Protein AF-A0A349JYF0-F1 (afdb_monomer)

Solvent-accessible surface area (backbone atoms only — not comparable to full-atom values): 3814 Å² total; per-residue (Å²): 114,84,56,42,78,78,46,81,55,100,88,51,73,42,70,47,72,69,73,56,69,72,60,50,52,53,48,52,63,63,48,63,84,48,89,76,89,76,86,89,80,81,77,94,81,85,73,49,76,75,92,49,84,116

Secondary structure (DSSP, 8-state):
---EEEEE-SS-EEEE--S-HHHHHHHHHHHTTS--------------STT---

pLDDT: mean 88.97, std 7.0, range [57.78, 94.44]

Nearest PDB structures (foldseek):
  2nsb-assembly1_A  TM=3.912E-01  e=6.252E+00  Thermotoga maritima

Foldseek 3Di:
DPWDFPDDDPVDTDIHDDDDPVVVVVVVVVCVVDDDPDDDDDDDDDDDDPPDDD

Radius of gyration: 14.28 Å; Cα contacts (8 Å, |Δi|>4): 39; chains: 1; bounding box: 32×18×41 Å

Mean predicted aligned error: 5.36 Å

Structure (mmCIF, N/CA/C/O backbone):
data_AF-A0A349JYF0-F1
#
_entry.id   AF-A0A349JYF0-F1
#
loop_
_atom_site.group_PDB
_atom_site.id
_atom_site.type_symbol
_atom_site.label_atom_id
_atom_site.label_alt_id
_atom_site.label_comp_id
_atom_site.lab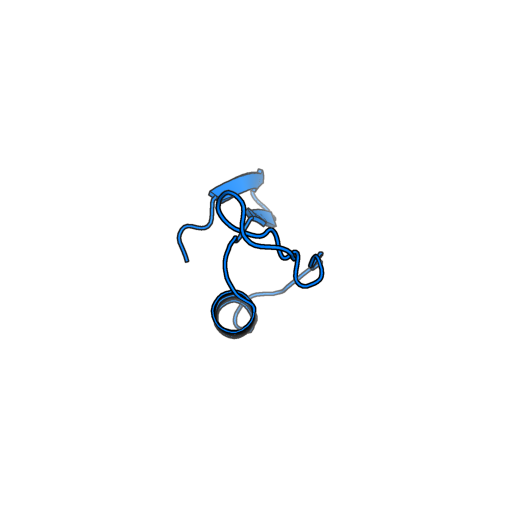el_asym_id
_atom_site.label_entity_id
_atom_site.label_seq_id
_atom_site.pdbx_PDB_ins_code
_atom_site.Cartn_x
_atom_site.Cartn_y
_atom_site.Cartn_z
_atom_site.occupancy
_atom_site.B_iso_or_equiv
_atom_site.auth_seq_id
_atom_site.auth_comp_id
_atom_site.auth_asym_id
_atom_site.auth_atom_id
_atom_site.pdbx_PDB_model_num
ATOM 1 N N . PHE A 1 1 ? -0.255 11.060 -0.397 1.00 81.31 1 PHE A N 1
ATOM 2 C CA . PHE A 1 1 ? -0.478 9.961 0.570 1.00 81.31 1 PHE A CA 1
ATOM 3 C C . PHE A 1 1 ? 0.377 10.023 1.849 1.00 81.31 1 PHE A C 1
ATOM 5 O O . PHE A 1 1 ? 0.081 9.247 2.751 1.00 81.31 1 PHE A O 1
ATOM 12 N N . ASN A 1 2 ? 1.363 10.932 1.994 1.00 80.62 2 ASN A N 1
ATOM 13 C CA . ASN A 1 2 ? 2.409 10.852 3.042 1.00 80.62 2 ASN A CA 1
ATOM 14 C C . ASN A 1 2 ? 3.054 9.458 3.106 1.00 80.62 2 ASN A C 1
ATOM 16 O O . ASN A 1 2 ? 3.306 8.924 4.182 1.00 80.62 2 ASN A O 1
ATOM 20 N N . GLY A 1 3 ? 3.253 8.853 1.933 1.00 84.50 3 GLY A N 1
ATOM 21 C CA . GLY A 1 3 ? 3.965 7.591 1.838 1.00 84.50 3 GLY A CA 1
ATOM 22 C C . GLY A 1 3 ? 5.443 7.810 2.134 1.00 84.50 3 GLY A C 1
ATOM 23 O O . GLY A 1 3 ? 5.992 8.862 1.806 1.00 84.50 3 GLY A O 1
ATOM 24 N N . LYS A 1 4 ? 6.071 6.825 2.763 1.00 91.75 4 LYS A N 1
ATOM 25 C CA . LYS A 1 4 ? 7.504 6.803 3.030 1.00 91.75 4 LYS A CA 1
ATOM 26 C C . LYS A 1 4 ? 8.148 5.754 2.138 1.00 91.75 4 LYS A C 1
ATOM 28 O O . LYS A 1 4 ? 7.724 4.602 2.154 1.00 91.75 4 LYS A O 1
ATOM 33 N N . THR A 1 5 ? 9.185 6.133 1.405 1.00 92.19 5 THR A N 1
ATOM 34 C CA . THR A 1 5 ? 10.054 5.156 0.746 1.00 92.19 5 THR A CA 1
ATOM 35 C C . THR A 1 5 ? 10.856 4.435 1.820 1.00 92.19 5 THR A C 1
ATOM 37 O O . THR A 1 5 ? 11.552 5.073 2.612 1.00 92.19 5 THR A O 1
ATOM 40 N N . VAL A 1 6 ? 10.681 3.120 1.903 1.00 93.25 6 VAL A N 1
ATOM 41 C CA . VAL A 1 6 ? 11.359 2.269 2.890 1.00 93.25 6 VAL A CA 1
ATOM 42 C C . VAL A 1 6 ? 12.596 1.636 2.273 1.00 93.25 6 VAL A C 1
ATOM 44 O O . VAL A 1 6 ? 13.604 1.508 2.958 1.00 93.25 6 VAL A O 1
ATOM 47 N N . ASP A 1 7 ? 12.520 1.299 0.986 1.00 93.88 7 ASP A N 1
ATOM 48 C CA . ASP A 1 7 ? 13.626 0.730 0.227 1.00 93.88 7 ASP A CA 1
ATOM 49 C C . ASP A 1 7 ? 13.606 1.220 -1.227 1.00 93.88 7 ASP A C 1
ATOM 51 O O . ASP A 1 7 ? 12.538 1.500 -1.787 1.00 93.88 7 ASP A O 1
ATOM 55 N N . LEU A 1 8 ? 14.790 1.351 -1.822 1.00 94.25 8 LEU A N 1
ATOM 56 C CA . LEU A 1 8 ? 14.978 1.829 -3.187 1.00 94.25 8 LEU A CA 1
ATOM 57 C C . LEU A 1 8 ? 16.178 1.135 -3.831 1.00 94.25 8 LEU A C 1
ATOM 59 O O . LEU A 1 8 ? 17.317 1.300 -3.399 1.00 94.25 8 LEU A O 1
ATOM 63 N N . THR A 1 9 ? 15.918 0.431 -4.925 1.00 93.31 9 THR A N 1
ATOM 64 C CA . THR A 1 9 ? 16.932 -0.186 -5.777 1.00 93.31 9 THR A CA 1
ATOM 65 C C . THR A 1 9 ? 16.775 0.319 -7.219 1.00 93.31 9 THR A C 1
ATOM 67 O O . THR A 1 9 ? 15.765 0.941 -7.551 1.00 93.31 9 THR A O 1
ATOM 70 N N . PRO A 1 10 ? 17.747 0.077 -8.116 1.00 93.31 10 PRO A N 1
ATOM 71 C CA . PRO A 1 10 ? 17.624 0.487 -9.517 1.00 93.31 10 PRO A CA 1
ATOM 72 C C . PRO A 1 10 ? 16.470 -0.183 -10.277 1.00 93.31 10 PRO A C 1
ATOM 74 O O . PRO A 1 10 ? 16.037 0.345 -11.297 1.00 93.31 10 PRO A O 1
ATOM 77 N N . SER A 1 11 ? 15.998 -1.347 -9.817 1.00 93.31 11 SER A N 1
ATOM 78 C CA . SER A 1 11 ? 14.951 -2.132 -10.482 1.00 93.31 11 SER A CA 1
ATOM 79 C C . SER A 1 11 ? 13.598 -2.094 -9.771 1.00 93.31 11 SER A C 1
ATOM 81 O O . SER A 1 11 ? 12.587 -2.402 -10.397 1.00 93.31 11 SER A O 1
ATOM 83 N N . SER A 1 12 ? 13.547 -1.732 -8.486 1.00 93.25 12 SER A N 1
ATOM 84 C CA . SER A 1 12 ? 12.310 -1.716 -7.701 1.00 93.25 12 SER A CA 1
ATOM 85 C C . SER A 1 12 ? 12.351 -0.705 -6.553 1.00 93.25 12 SER A C 1
ATOM 87 O O . SER A 1 12 ? 13.409 -0.274 -6.096 1.00 93.25 12 SER A O 1
ATOM 89 N N . MET A 1 13 ? 11.173 -0.336 -6.055 1.00 93.44 13 MET A N 1
ATOM 90 C CA . MET A 1 13 ? 11.017 0.548 -4.902 1.00 93.44 13 MET A CA 1
ATOM 91 C C . MET A 1 13 ? 9.933 0.001 -3.977 1.00 93.44 13 MET A C 1
ATOM 93 O O . MET A 1 13 ? 8.879 -0.429 -4.443 1.00 93.44 13 MET A O 1
ATOM 97 N N . VAL A 1 14 ? 10.160 0.094 -2.667 1.00 94.25 14 VAL A N 1
ATOM 98 C CA . VAL A 1 14 ? 9.165 -0.246 -1.646 1.00 94.25 14 VAL A CA 1
ATOM 99 C C . VAL A 1 14 ? 8.684 1.033 -0.969 1.00 94.25 14 VAL A C 1
ATOM 101 O O . VAL A 1 14 ? 9.447 1.737 -0.300 1.00 94.25 14 VAL A O 1
ATOM 104 N N . ALA A 1 15 ? 7.393 1.328 -1.122 1.00 92.50 15 ALA A N 1
ATOM 105 C CA . ALA A 1 15 ? 6.739 2.472 -0.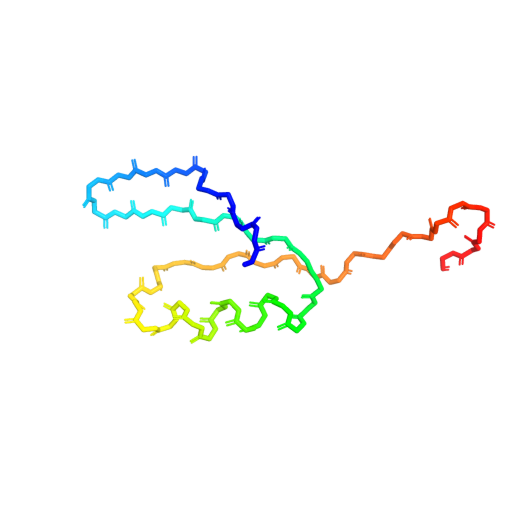500 1.00 92.50 15 ALA A CA 1
ATOM 106 C C . ALA A 1 15 ? 5.732 2.011 0.561 1.00 92.50 15 ALA A C 1
ATOM 108 O O . ALA A 1 15 ? 4.834 1.218 0.291 1.00 92.50 15 ALA A O 1
ATOM 109 N N . MET A 1 16 ? 5.851 2.552 1.770 1.00 94.00 16 MET A N 1
ATOM 110 C CA . MET A 1 16 ? 4.893 2.354 2.852 1.00 94.00 16 ME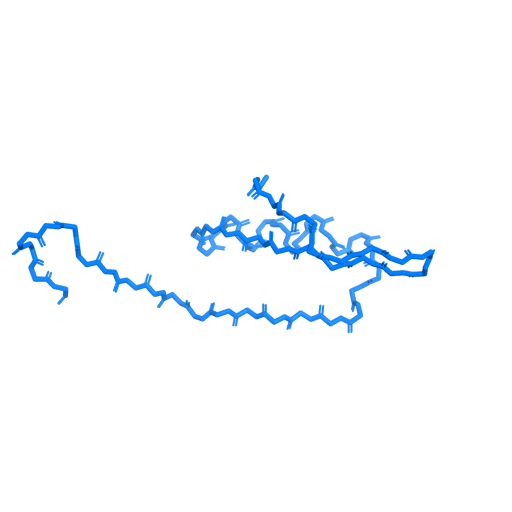T A CA 1
ATOM 111 C C . MET A 1 16 ? 3.889 3.499 2.861 1.00 94.00 16 MET A C 1
ATOM 113 O O . MET A 1 16 ? 4.272 4.667 2.899 1.00 94.00 16 MET A O 1
ATOM 117 N N . ILE A 1 17 ? 2.599 3.173 2.876 1.00 93.31 17 ILE A N 1
ATOM 118 C CA . ILE A 1 17 ? 1.515 4.156 2.881 1.00 93.31 17 ILE A CA 1
ATOM 119 C C . ILE A 1 17 ? 0.619 3.898 4.085 1.00 93.31 17 ILE A C 1
ATOM 121 O O . ILE A 1 17 ? 0.149 2.783 4.286 1.00 93.31 17 ILE A O 1
ATOM 125 N N . THR A 1 18 ? 0.364 4.941 4.874 1.00 92.00 18 THR A N 1
ATOM 126 C CA . THR A 1 18 ? -0.499 4.870 6.056 1.00 92.00 18 THR A CA 1
ATOM 127 C C . THR A 1 18 ? -1.704 5.801 5.932 1.00 92.00 18 THR A C 1
ATOM 129 O O . THR A 1 18 ? -1.643 6.921 5.396 1.00 92.00 18 THR A O 1
ATOM 132 N N . GLY A 1 19 ? -2.839 5.325 6.436 1.00 90.81 19 GLY A N 1
ATOM 133 C CA . GLY A 1 19 ? -4.088 6.072 6.505 1.00 90.81 19 GLY A CA 1
ATOM 134 C C . GLY A 1 19 ? -5.311 5.171 6.426 1.00 90.81 19 GLY A C 1
ATOM 135 O O . GLY A 1 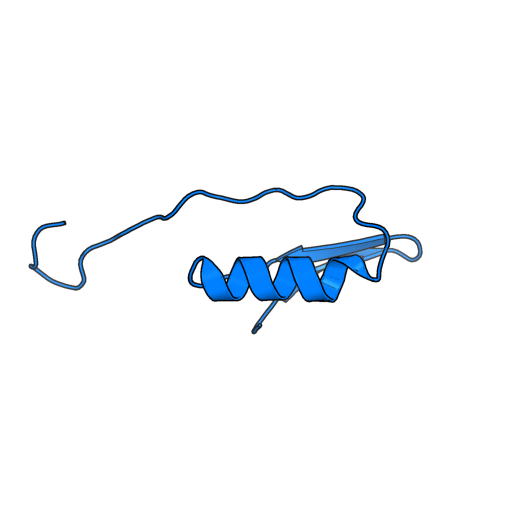19 ? -5.197 3.946 6.424 1.00 90.81 19 GLY A O 1
ATOM 136 N N . ASP A 1 20 ? -6.474 5.806 6.339 1.00 91.38 20 ASP A N 1
ATOM 137 C CA . ASP A 1 20 ? -7.755 5.112 6.267 1.00 91.38 20 ASP A CA 1
ATOM 138 C C . ASP A 1 20 ? -7.899 4.311 4.972 1.00 91.38 20 ASP A C 1
ATOM 140 O O . ASP A 1 20 ? -7.257 4.606 3.957 1.00 91.38 20 ASP A O 1
ATOM 144 N N . SER A 1 21 ? -8.794 3.319 4.983 1.00 91.44 21 SER A N 1
ATOM 145 C CA . SER A 1 21 ? -9.001 2.429 3.837 1.00 91.44 21 SER A CA 1
ATOM 146 C C . SER A 1 21 ? -9.182 3.166 2.503 1.00 91.44 21 SER A C 1
ATOM 148 O O . SER A 1 21 ? -8.422 2.840 1.594 1.00 9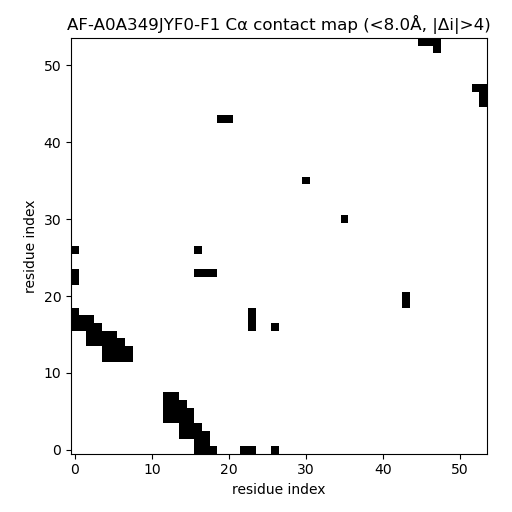1.44 21 SER A O 1
ATOM 150 N N . PRO A 1 22 ? -10.029 4.214 2.383 1.00 93.12 22 PRO A N 1
ATOM 151 C CA . PRO A 1 22 ? -10.215 4.919 1.111 1.00 93.12 22 PRO A CA 1
ATOM 152 C C . PRO A 1 22 ? -8.935 5.577 0.585 1.00 93.12 22 PRO A C 1
ATOM 154 O O . PRO A 1 22 ? -8.705 5.642 -0.619 1.00 93.12 22 PRO A O 1
ATOM 157 N N . LYS A 1 23 ? -8.072 6.053 1.488 1.00 92.88 23 LYS A N 1
ATOM 158 C CA . LYS A 1 23 ? -6.797 6.677 1.129 1.00 92.88 23 LYS A CA 1
ATOM 159 C C . LYS A 1 23 ? -5.803 5.634 0.620 1.00 92.88 23 LYS A C 1
ATOM 161 O O . LYS A 1 23 ? -5.082 5.907 -0.333 1.00 92.88 23 LYS A O 1
ATOM 166 N N . VAL A 1 24 ? -5.759 4.456 1.244 1.00 92.06 24 VAL A N 1
ATOM 167 C CA . VAL A 1 24 ? -4.926 3.336 0.777 1.00 92.06 24 VAL A CA 1
ATOM 168 C C . VAL A 1 24 ? -5.432 2.818 -0.569 1.00 92.06 24 VAL A C 1
ATOM 170 O O . VAL A 1 24 ? -4.630 2.627 -1.475 1.00 92.06 24 VAL A O 1
ATOM 173 N N . ASP A 1 25 ? -6.747 2.671 -0.734 1.00 92.75 25 ASP A N 1
ATOM 174 C CA . ASP A 1 25 ? -7.350 2.182 -1.980 1.00 92.75 25 ASP A CA 1
ATOM 175 C C . ASP A 1 25 ? -7.071 3.152 -3.146 1.00 92.75 25 ASP A C 1
ATOM 177 O O . ASP A 1 25 ? -6.665 2.728 -4.227 1.00 92.75 25 ASP A O 1
ATOM 181 N N . ALA A 1 26 ? -7.171 4.466 -2.908 1.00 94.44 26 ALA A N 1
ATOM 182 C CA . ALA A 1 26 ? -6.783 5.481 -3.887 1.00 94.44 26 ALA A CA 1
ATOM 183 C C . ALA A 1 26 ? -5.283 5.433 -4.233 1.00 94.44 26 ALA A C 1
ATOM 185 O O . ALA A 1 26 ? -4.909 5.658 -5.382 1.00 94.44 26 ALA A O 1
ATOM 186 N N . ALA A 1 27 ? -4.414 5.124 -3.264 1.00 92.75 27 ALA A N 1
ATOM 187 C CA . ALA A 1 27 ? -2.982 4.992 -3.517 1.00 92.75 27 ALA A CA 1
ATOM 188 C C . ALA A 1 27 ? -2.663 3.787 -4.403 1.00 92.75 27 ALA A C 1
ATOM 190 O O . ALA A 1 27 ? -1.898 3.921 -5.354 1.00 92.75 27 ALA A O 1
ATOM 191 N N . VAL A 1 28 ? -3.278 2.637 -4.121 1.00 91.62 28 VAL A N 1
ATOM 192 C CA . VAL A 1 28 ? -3.140 1.429 -4.944 1.00 91.62 28 VAL A CA 1
ATOM 193 C C . VAL A 1 28 ? -3.656 1.690 -6.359 1.00 91.62 28 VAL A C 1
ATOM 195 O O . VAL A 1 28 ? -2.974 1.351 -7.319 1.00 91.62 28 VAL A O 1
ATOM 198 N N . GLY A 1 29 ? -4.800 2.368 -6.503 1.00 94.06 29 GLY A N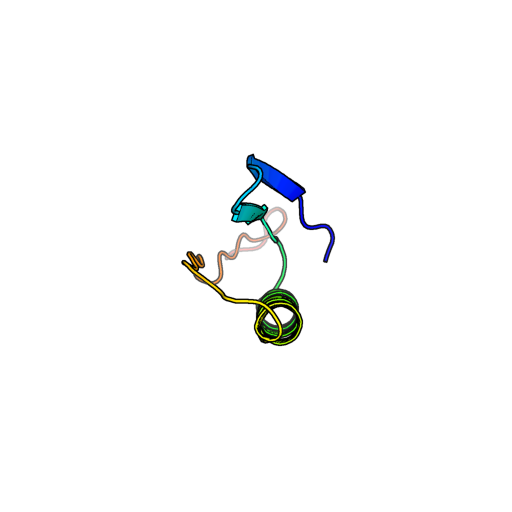 1
ATOM 199 C CA . GLY A 1 29 ? -5.348 2.732 -7.813 1.00 94.06 29 GLY A CA 1
ATOM 200 C C . GLY A 1 29 ? -4.475 3.705 -8.614 1.00 94.06 29 GLY A C 1
ATOM 201 O O . GLY A 1 29 ? -4.422 3.619 -9.832 1.00 94.06 29 GLY A O 1
ATOM 202 N N . MET A 1 30 ? -3.752 4.618 -7.961 1.00 92.19 30 MET A N 1
ATOM 203 C CA . MET A 1 30 ? -2.771 5.461 -8.659 1.00 92.19 30 MET A CA 1
ATOM 204 C C . MET A 1 30 ? -1.497 4.693 -9.018 1.00 92.19 30 MET A C 1
ATOM 206 O O . MET A 1 30 ? -0.889 4.960 -10.049 1.00 92.19 30 MET A O 1
ATOM 210 N N . LEU A 1 31 ? -1.071 3.755 -8.169 1.00 90.94 31 LEU A N 1
ATOM 211 C CA . LEU A 1 31 ? 0.135 2.959 -8.392 1.00 90.94 31 LEU A CA 1
ATOM 212 C C . LEU A 1 31 ? -0.073 1.815 -9.388 1.00 90.94 31 LEU A C 1
ATOM 214 O O . LEU A 1 31 ? 0.914 1.312 -9.911 1.00 90.94 31 LEU A O 1
ATOM 218 N N . SER A 1 32 ? -1.315 1.456 -9.718 1.00 90.25 32 SER A N 1
ATOM 219 C CA . SER A 1 32 ? -1.617 0.425 -10.720 1.00 90.25 32 SER A CA 1
ATOM 220 C C . SER A 1 32 ? -1.196 0.800 -12.144 1.00 90.25 32 SER A C 1
ATOM 222 O O . SER A 1 32 ? -1.267 -0.036 -13.037 1.00 90.25 32 SER A O 1
ATOM 224 N N . GLN A 1 33 ? -0.792 2.053 -12.383 1.00 92.69 33 GLN A N 1
ATOM 225 C CA . GLN A 1 33 ? -0.149 2.464 -13.636 1.00 92.69 33 GLN A CA 1
ATOM 226 C C . GLN A 1 33 ? 1.295 1.940 -13.764 1.00 92.69 33 GLN A C 1
ATOM 228 O O . GLN A 1 33 ? 1.877 1.994 -14.845 1.00 92.69 33 GLN A O 1
ATOM 233 N N . PHE A 1 34 ? 1.884 1.485 -12.657 1.00 90.56 34 PHE A N 1
ATOM 234 C CA . PHE A 1 34 ? 3.180 0.823 -12.599 1.00 90.56 34 PHE A CA 1
ATOM 235 C C . PHE A 1 34 ? 2.985 -0.680 -12.393 1.00 90.56 34 PHE A C 1
ATOM 237 O O . PHE A 1 34 ? 1.897 -1.137 -12.040 1.00 90.56 34 PHE A O 1
ATOM 244 N N . ASP A 1 35 ? 4.059 -1.445 -12.577 1.00 91.75 35 ASP A N 1
ATOM 245 C CA . ASP A 1 35 ? 4.037 -2.876 -12.294 1.00 91.75 35 ASP A CA 1
ATOM 246 C C . ASP A 1 35 ? 4.138 -3.121 -10.779 1.00 91.75 35 ASP A C 1
ATOM 248 O O . ASP A 1 35 ? 5.152 -2.815 -10.142 1.00 91.75 35 ASP A O 1
ATOM 252 N N . ILE A 1 36 ? 3.052 -3.618 -10.183 1.00 91.06 36 ILE A N 1
ATOM 253 C CA . ILE A 1 36 ? 2.982 -3.922 -8.753 1.00 91.06 36 ILE A CA 1
ATOM 254 C C . ILE A 1 36 ? 3.473 -5.354 -8.552 1.00 91.06 36 ILE A C 1
ATOM 256 O O . ILE A 1 36 ? 2.725 -6.310 -8.735 1.00 91.06 36 ILE A O 1
ATOM 260 N N . ILE A 1 37 ? 4.730 -5.486 -8.128 1.00 91.75 37 ILE A N 1
ATOM 261 C CA . ILE A 1 37 ? 5.361 -6.788 -7.870 1.00 91.75 37 ILE A CA 1
ATOM 262 C C . ILE A 1 37 ? 4.684 -7.496 -6.685 1.00 91.75 37 ILE A C 1
ATOM 264 O O . ILE A 1 37 ? 4.359 -8.678 -6.757 1.00 91.75 37 ILE A O 1
ATOM 268 N N . GLU A 1 38 ? 4.463 -6.768 -5.588 1.00 91.00 38 GLU A N 1
ATOM 269 C CA . GLU A 1 38 ? 3.878 -7.296 -4.355 1.00 91.00 38 GLU A CA 1
ATOM 270 C C . GLU A 1 38 ? 3.111 -6.193 -3.610 1.00 91.00 38 GLU A C 1
ATOM 272 O O . GLU A 1 38 ? 3.449 -5.011 -3.684 1.00 91.00 38 GLU A O 1
ATOM 277 N N . THR A 1 39 ? 2.056 -6.560 -2.878 1.00 91.00 39 THR A N 1
ATOM 278 C CA . THR A 1 39 ? 1.339 -5.646 -1.978 1.00 91.00 39 THR A CA 1
ATOM 279 C C . THR A 1 39 ? 0.990 -6.348 -0.676 1.00 91.00 39 THR A C 1
ATOM 281 O O . THR A 1 39 ? 0.302 -7.367 -0.674 1.00 91.00 39 THR A O 1
ATOM 284 N N . VAL A 1 40 ? 1.392 -5.745 0.443 1.00 90.50 40 VAL A N 1
ATOM 285 C CA . VAL A 1 40 ? 1.024 -6.189 1.790 1.00 90.50 40 VAL A CA 1
ATOM 286 C C . VAL A 1 40 ? 0.185 -5.101 2.450 1.00 90.50 40 VAL A C 1
ATOM 288 O O . VAL A 1 40 ? 0.640 -3.972 2.636 1.00 90.50 40 VAL A O 1
ATOM 291 N N . ARG A 1 41 ? -1.058 -5.438 2.806 1.00 89.69 41 ARG A N 1
ATOM 292 C CA . ARG A 1 41 ? -2.012 -4.520 3.437 1.00 89.69 41 ARG A CA 1
ATOM 293 C C . ARG A 1 41 ? -2.486 -5.082 4.771 1.00 89.69 41 ARG A C 1
ATOM 295 O O . ARG A 1 41 ?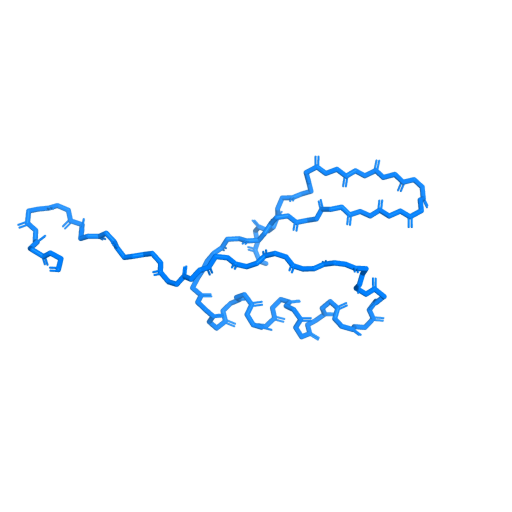 -3.002 -6.193 4.835 1.00 89.69 41 ARG A O 1
ATOM 302 N N . THR A 1 42 ? -2.382 -4.279 5.823 1.00 89.81 42 THR A N 1
ATOM 303 C CA . THR A 1 42 ? -3.032 -4.570 7.102 1.00 89.81 42 THR A CA 1
ATOM 304 C C . THR A 1 42 ? -4.528 -4.253 7.036 1.00 89.81 42 THR A C 1
ATOM 306 O O . THR A 1 42 ? -4.967 -3.348 6.321 1.00 89.81 42 THR A O 1
ATOM 309 N N . GLY A 1 43 ? -5.333 -5.004 7.791 1.00 87.06 43 GLY A N 1
ATOM 310 C CA . GLY A 1 43 ? -6.746 -4.679 7.993 1.00 87.06 43 GLY A CA 1
ATOM 311 C C . GLY A 1 43 ? -6.937 -3.347 8.728 1.00 87.06 43 GLY A C 1
ATOM 312 O O . GLY A 1 43 ? -5.978 -2.709 9.166 1.00 87.06 43 GLY A O 1
ATOM 313 N N . LYS A 1 44 ? -8.195 -2.925 8.896 1.00 86.50 44 LYS A N 1
ATOM 314 C CA . LYS A 1 44 ? -8.507 -1.754 9.726 1.00 86.50 44 LYS A CA 1
ATOM 315 C C . LYS A 1 44 ? -8.091 -2.042 11.166 1.00 86.50 44 LYS A C 1
ATOM 317 O O . LYS A 1 44 ? -8.603 -2.971 11.780 1.00 86.50 44 LYS A O 1
ATOM 322 N N . VAL A 1 45 ? -7.188 -1.224 11.689 1.00 86.12 45 VAL A N 1
ATOM 323 C CA . VAL A 1 45 ? -6.814 -1.235 13.102 1.00 86.12 45 VAL A CA 1
ATOM 324 C C . VAL A 1 45 ? -7.460 -0.017 13.736 1.00 86.12 45 VAL A C 1
ATOM 326 O O . VAL A 1 45 ? -7.198 1.110 13.318 1.00 86.12 45 VAL A O 1
ATOM 329 N N . VAL A 1 46 ? -8.340 -0.251 14.705 1.00 85.12 46 VAL A N 1
ATOM 330 C CA . VAL A 1 46 ? -9.059 0.807 15.416 1.00 85.12 46 VAL A CA 1
ATOM 331 C C . VAL A 1 46 ? -8.561 0.829 16.850 1.00 85.12 46 VAL A C 1
ATOM 333 O O . VAL A 1 46 ? -8.457 -0.208 17.499 1.00 85.12 46 VAL A O 1
ATOM 336 N N . MET A 1 47 ? -8.238 2.022 17.330 1.00 85.44 47 MET A N 1
ATOM 337 C CA . MET A 1 47 ? -7.901 2.271 18.721 1.00 85.44 47 MET A CA 1
ATOM 338 C C . MET A 1 47 ? -8.718 3.472 19.160 1.00 85.44 47 MET A C 1
ATOM 340 O O . MET A 1 47 ? -8.731 4.500 18.476 1.00 85.44 47 MET A O 1
ATOM 344 N N . ALA A 1 48 ? -9.427 3.331 20.272 1.00 87.44 48 ALA A N 1
ATOM 345 C CA . ALA A 1 48 ? -10.173 4.439 20.816 1.00 87.44 48 ALA A CA 1
ATOM 346 C C . ALA A 1 48 ? -9.206 5.523 21.289 1.00 87.44 48 ALA A C 1
ATOM 348 O O . ALA A 1 48 ? -8.097 5.255 21.760 1.00 87.44 48 ALA A O 1
ATOM 349 N N . ARG A 1 49 ? -9.613 6.776 21.110 1.00 82.94 49 ARG A N 1
ATOM 350 C CA . ARG A 1 49 ? -8.809 7.920 21.516 1.00 82.94 49 ARG A CA 1
ATOM 351 C C . ARG A 1 49 ? -9.211 8.317 22.936 1.00 82.94 49 ARG A C 1
ATOM 353 O O . ARG A 1 49 ? -10.338 8.750 23.151 1.00 82.94 49 ARG A O 1
ATOM 360 N N . GLY A 1 50 ? -8.277 8.228 23.881 1.00 81.69 50 GLY A N 1
ATOM 361 C CA . GLY A 1 50 ? -8.546 8.534 25.292 1.00 81.69 50 GLY A CA 1
ATOM 362 C C . GLY A 1 50 ? -9.343 7.423 25.983 1.00 81.69 50 GLY A C 1
ATOM 363 O O . GLY A 1 50 ? -9.213 6.263 25.618 1.00 81.69 50 GLY A O 1
ATOM 364 N N . GLU A 1 51 ? -10.168 7.771 26.973 1.00 82.06 51 GLU A N 1
ATOM 365 C CA . GLU A 1 51 ? -10.946 6.803 27.775 1.00 82.06 51 GLU A CA 1
ATOM 366 C C . GLU A 1 51 ? -12.223 6.283 27.087 1.00 82.06 51 GLU A C 1
ATOM 368 O O . GLU A 1 51 ? -13.056 5.636 27.718 1.00 82.06 51 GLU A O 1
ATOM 373 N N . GLN A 1 52 ? -12.422 6.572 25.799 1.00 73.12 52 GLN A N 1
ATOM 374 C CA . GLN A 1 52 ? -13.572 6.030 25.077 1.00 73.12 52 GLN A CA 1
ATOM 375 C C . GLN A 1 52 ? -13.386 4.517 24.880 1.00 73.12 52 GLN A C 1
ATOM 377 O O . GLN A 1 52 ? -12.295 4.092 24.508 1.00 73.12 52 GLN A O 1
ATOM 382 N N . PRO A 1 53 ? -14.405 3.680 25.132 1.00 64.44 53 PRO A N 1
ATOM 383 C C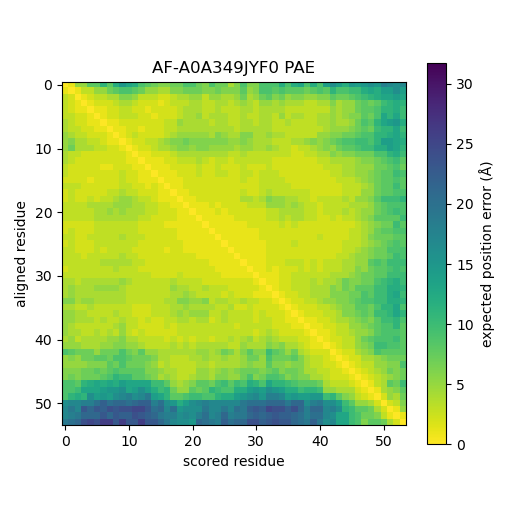A . PRO A 1 53 ? -14.315 2.260 24.822 1.00 64.44 53 PRO A CA 1
ATOM 384 C C . PRO A 1 53 ? -14.245 2.046 23.301 1.00 64.44 53 PRO A C 1
ATOM 386 O O . PRO A 1 53 ? -14.906 2.752 22.536 1.00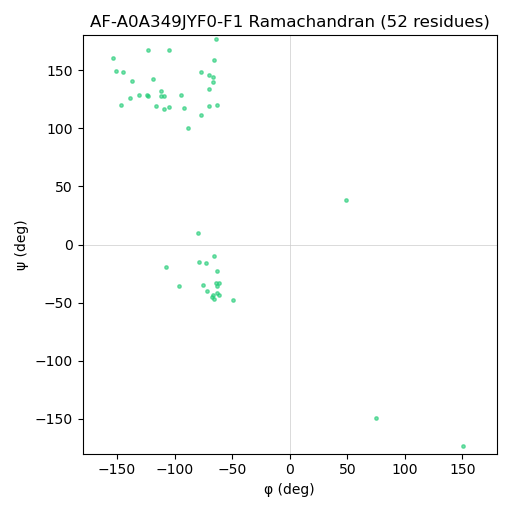 64.44 53 PRO A O 1
ATOM 389 N N . THR A 1 54 ? -13.401 1.094 22.894 1.00 57.78 54 THR A N 1
ATOM 390 C CA . THR A 1 54 ? -13.252 0.586 21.517 1.00 57.78 54 THR A CA 1
ATOM 391 C C . THR A 1 54 ? -14.425 -0.267 21.082 1.00 57.78 54 THR A C 1
ATOM 393 O O . THR A 1 54 ? -14.831 -1.121 21.904 1.00 57.78 54 THR A O 1
#

Sequence (54 aa):
FNGKTVDLTPSSMVAMITGDSPKVDAAVGMLSQFDIIETVRTGKVVMARGEQPT